Protein AF-A0A8C7AAB0-F1 (afdb_monomer_lite)

InterPro domains:
  IPR009053 Prefoldin [G3DSA:1.10.287.370] (28-102)
  IPR054148 ASNSD1 upstream open reading frame protein [PF21975] (7-99)

Radius of gyration: 21.96 Å; chains: 1; bounding box: 39×72×49 Å

Organism: Neovison vison (NCBI:txid452646)

Secondary structure (DSSP, 8-state):
--------------PPPTTS-HHHHHHHHHHHHHHHHHHHHHHHHHS-TTSPEEEEPTTS--EEEE-HHHHHHHHHHHHHHHHHHHHHHHHHHHHHHTTS--

Foldseek 3Di:
DDDDPDDDPDDPPPDPPPPDDPLNVVLVVLVVVLVVLVVQLVCLVPDDQPDWDWDADPPDRDTDTDHSVVSNVVSVVVNVVSVVVSVVSVVVVVVVVVVVPD

Structure (mmCIF, N/CA/C/O backbone):
data_AF-A0A8C7AAB0-F1
#
_entry.id   AF-A0A8C7AAB0-F1
#
loop_
_atom_site.group_PDB
_atom_site.id
_atom_site.type_symbol
_atom_site.label_atom_id
_atom_site.label_alt_id
_atom_site.label_comp_id
_atom_site.label_asym_id
_atom_site.label_entity_id
_atom_site.label_seq_id
_atom_site.pdbx_PDB_ins_code
_atom_site.Cartn_x
_atom_site.Cartn_y
_atom_site.Cartn_z
_atom_site.occupancy
_atom_site.B_iso_or_equiv
_atom_site.auth_seq_id
_atom_site.auth_comp_id
_atom_site.auth_asym_id
_atom_site.auth_atom_id
_atom_site.pdbx_PDB_model_num
ATOM 1 N N . ALA A 1 1 ? 17.395 62.003 6.714 1.00 40.22 1 ALA A N 1
ATOM 2 C CA . ALA A 1 1 ? 17.393 60.528 6.746 1.00 40.22 1 ALA A CA 1
ATOM 3 C C . ALA A 1 1 ? 16.143 60.071 7.489 1.00 40.22 1 ALA A C 1
ATOM 5 O O . ALA A 1 1 ? 16.081 60.241 8.697 1.00 40.22 1 ALA A O 1
ATOM 6 N N . ALA A 1 2 ? 15.119 59.603 6.774 1.00 39.78 2 ALA A N 1
ATOM 7 C CA . ALA A 1 2 ? 13.888 59.090 7.376 1.00 39.78 2 ALA A CA 1
ATOM 8 C C . ALA A 1 2 ? 13.824 57.584 7.107 1.00 39.78 2 ALA A C 1
ATOM 10 O O . ALA A 1 2 ? 13.908 57.153 5.958 1.00 39.78 2 ALA A O 1
ATOM 11 N N . ALA A 1 3 ? 13.785 56.799 8.182 1.00 44.09 3 ALA A N 1
ATOM 12 C CA . ALA A 1 3 ? 13.866 55.348 8.150 1.00 44.09 3 ALA A CA 1
ATOM 13 C C . ALA A 1 3 ? 12.636 54.739 7.460 1.00 44.09 3 ALA A C 1
ATOM 15 O O . ALA A 1 3 ? 11.495 54.989 7.841 1.00 44.09 3 ALA A O 1
ATOM 16 N N . HIS A 1 4 ? 12.891 53.915 6.447 1.00 46.94 4 HIS A N 1
ATOM 17 C CA . HIS A 1 4 ? 11.888 53.123 5.751 1.00 46.94 4 HIS A CA 1
ATOM 18 C C . HIS A 1 4 ? 11.566 51.888 6.608 1.00 46.94 4 HIS A C 1
ATOM 20 O O . HIS A 1 4 ? 12.309 50.908 6.613 1.00 46.94 4 HIS A O 1
ATOM 26 N N . THR A 1 5 ? 10.473 51.925 7.372 1.00 50.28 5 THR A N 1
ATOM 27 C CA . THR A 1 5 ? 9.984 50.748 8.105 1.00 50.28 5 THR A CA 1
ATOM 28 C C . THR A 1 5 ? 9.316 49.783 7.125 1.00 50.28 5 THR A C 1
ATOM 30 O O . THR A 1 5 ? 8.143 49.926 6.778 1.00 50.28 5 THR A O 1
ATOM 33 N N . LEU A 1 6 ? 10.070 48.786 6.661 1.00 43.75 6 LEU A N 1
ATOM 34 C CA . LEU A 1 6 ? 9.536 47.644 5.922 1.00 43.75 6 LEU A CA 1
ATOM 35 C C . LEU A 1 6 ? 8.698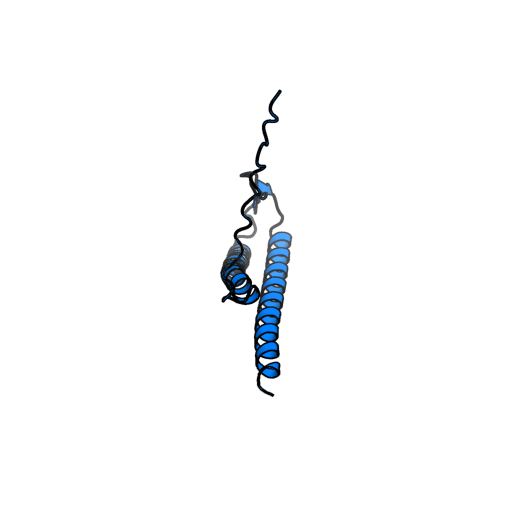 46.778 6.872 1.00 43.75 6 LEU A C 1
ATOM 37 O O . LEU A 1 6 ? 9.228 46.110 7.757 1.00 43.75 6 LEU A O 1
ATOM 41 N N . ARG A 1 7 ? 7.372 46.785 6.690 1.00 45.81 7 ARG A N 1
ATOM 42 C CA . ARG A 1 7 ? 6.479 45.816 7.334 1.00 45.81 7 ARG A CA 1
ATOM 43 C C . ARG A 1 7 ? 6.691 44.454 6.678 1.00 45.81 7 ARG A C 1
ATOM 45 O O . ARG A 1 7 ? 6.235 44.219 5.560 1.00 45.81 7 ARG A O 1
ATOM 52 N N . PHE A 1 8 ? 7.390 43.577 7.386 1.00 42.75 8 PHE A N 1
ATOM 53 C CA . PHE A 1 8 ? 7.491 42.158 7.075 1.00 42.75 8 PHE A CA 1
ATOM 54 C C . PHE A 1 8 ? 6.068 41.575 7.061 1.00 42.75 8 PHE A C 1
ATOM 56 O O . PHE A 1 8 ? 5.362 41.612 8.068 1.00 42.75 8 PHE A O 1
ATOM 63 N N . ARG A 1 9 ? 5.591 41.131 5.891 1.00 43.09 9 ARG A N 1
ATOM 64 C CA . ARG A 1 9 ? 4.309 40.427 5.777 1.00 43.09 9 ARG A CA 1
ATOM 65 C C . ARG A 1 9 ? 4.486 39.046 6.389 1.00 43.09 9 ARG A C 1
ATOM 67 O O . ARG A 1 9 ? 5.065 38.160 5.772 1.00 43.09 9 ARG A O 1
ATOM 74 N N . GLU A 1 10 ? 3.974 38.894 7.596 1.00 40.53 10 GLU A N 1
ATOM 75 C CA . GLU A 1 10 ? 3.873 37.614 8.272 1.00 40.53 10 GLU A CA 1
ATOM 76 C C . GLU A 1 10 ? 2.937 36.688 7.485 1.00 40.53 10 GLU A C 1
ATOM 78 O O . GLU A 1 10 ? 1.827 37.059 7.082 1.00 40.53 10 GLU A O 1
ATOM 83 N N . SER A 1 11 ? 3.446 35.497 7.191 1.00 43.81 11 SER A N 1
ATOM 84 C CA . SER A 1 11 ? 2.753 34.405 6.527 1.00 43.81 11 SER A CA 1
ATOM 85 C C . SER A 1 11 ? 1.420 34.161 7.228 1.00 43.81 11 SER A C 1
ATOM 87 O O . SER A 1 11 ? 1.394 33.786 8.398 1.00 43.81 11 SER A O 1
ATOM 89 N N . ARG A 1 12 ? 0.299 34.374 6.530 1.00 45.88 12 ARG A N 1
ATOM 90 C CA . ARG A 1 12 ? -1.027 34.008 7.039 1.00 45.88 12 ARG A CA 1
ATOM 91 C C . ARG A 1 12 ? -1.090 32.490 7.195 1.00 45.88 12 ARG A C 1
ATOM 93 O O . ARG A 1 12 ? -1.483 31.784 6.271 1.00 45.88 12 ARG A O 1
ATOM 100 N N . VAL A 1 13 ? -0.717 31.999 8.374 1.00 51.03 13 VAL A N 1
ATOM 101 C CA . VAL A 1 13 ? -1.212 30.727 8.890 1.00 51.03 13 VAL A CA 1
ATOM 102 C C . VAL A 1 13 ? -2.722 30.907 8.964 1.00 51.03 13 VAL A C 1
ATOM 104 O O . VAL A 1 13 ? -3.219 31.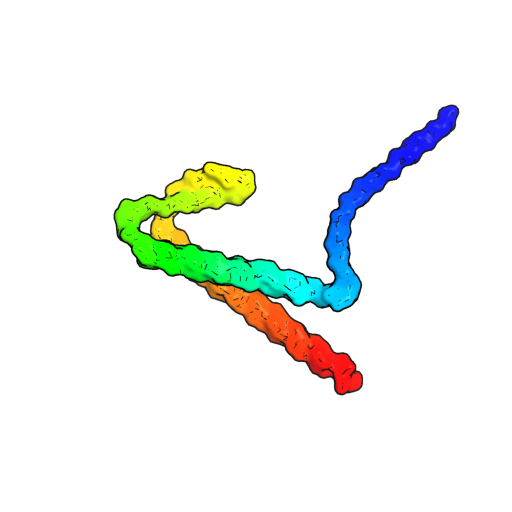761 9.698 1.00 51.03 13 VAL A O 1
ATOM 107 N N . PHE A 1 14 ? -3.450 30.196 8.108 1.00 49.56 14 PHE A N 1
ATOM 108 C CA . PHE A 1 14 ? -4.905 30.236 8.077 1.00 49.56 14 PHE A CA 1
ATOM 109 C C . PHE A 1 14 ? -5.410 29.595 9.374 1.00 49.56 14 PHE A C 1
ATOM 111 O O . PHE A 1 14 ? -5.572 28.379 9.458 1.00 49.56 14 PHE A O 1
ATOM 118 N N . ALA A 1 15 ? -5.556 30.404 10.425 1.00 51.16 15 ALA A N 1
ATOM 119 C CA . ALA A 1 15 ? -6.115 29.955 11.687 1.00 51.16 15 ALA A CA 1
ATOM 120 C C . ALA A 1 15 ? -7.570 29.519 11.437 1.00 51.16 15 ALA A C 1
ATOM 122 O O . ALA A 1 15 ? -8.340 30.295 10.859 1.00 51.16 15 ALA A O 1
ATOM 123 N N . PRO A 1 16 ? -7.959 28.286 11.808 1.00 51.50 16 PRO A N 1
ATOM 124 C CA . PRO A 1 16 ? -9.326 27.830 11.620 1.00 51.50 16 PRO A CA 1
ATOM 125 C C . PRO A 1 16 ? -10.299 28.685 12.452 1.00 51.50 16 PRO A C 1
ATOM 127 O O . PRO A 1 16 ? -9.920 29.202 13.507 1.00 51.50 16 PRO A O 1
ATOM 130 N N . PRO A 1 17 ? -11.556 28.846 11.997 1.00 53.47 17 PRO A N 1
ATOM 131 C CA . PRO A 1 17 ? -12.555 29.632 12.709 1.00 53.47 17 PRO A CA 1
ATOM 132 C C . PRO A 1 17 ? -12.754 29.083 14.128 1.00 53.47 17 PRO A C 1
ATOM 134 O O . PRO A 1 17 ? -12.907 27.871 14.313 1.00 53.47 17 PRO A O 1
ATOM 137 N N . ALA A 1 18 ? -12.788 29.998 15.105 1.00 56.19 18 ALA A N 1
ATOM 138 C CA . ALA A 1 18 ? -12.796 29.751 16.555 1.00 56.19 18 ALA A CA 1
ATOM 139 C C . ALA A 1 18 ? -13.914 28.817 17.064 1.00 56.19 18 ALA A C 1
ATOM 141 O O . ALA A 1 18 ? -13.867 28.355 18.199 1.00 56.19 18 ALA A O 1
ATOM 142 N N . ASN A 1 19 ? -14.890 28.494 16.214 1.00 57.66 19 ASN A N 1
ATOM 143 C CA . ASN A 1 19 ? -16.076 27.715 16.564 1.00 57.66 19 ASN A CA 1
ATOM 144 C C . ASN A 1 19 ? -15.990 26.251 16.101 1.00 57.66 19 ASN A C 1
ATOM 146 O O . ASN A 1 19 ? -16.956 25.504 16.228 1.00 57.66 19 ASN A O 1
ATOM 150 N N . SER A 1 20 ? -14.863 25.828 15.523 1.00 53.69 20 SER A N 1
ATOM 151 C CA . SER A 1 20 ? -14.663 24.445 15.092 1.00 53.69 20 SER A CA 1
ATOM 152 C C . SER A 1 20 ? -13.498 23.817 15.842 1.00 53.69 20 SER A C 1
ATOM 154 O O . SER A 1 20 ? -12.372 24.305 15.772 1.00 53.69 20 SER A O 1
ATOM 156 N N . SER A 1 21 ? -13.765 22.722 16.561 1.00 60.53 21 SER A N 1
ATOM 157 C CA . SER A 1 21 ? -12.717 21.944 17.224 1.00 60.53 21 SER A CA 1
ATOM 158 C C . SER A 1 21 ? -11.634 21.581 16.193 1.00 60.53 21 SER A C 1
ATOM 160 O O . SER A 1 21 ? -11.985 21.016 15.147 1.00 60.53 21 SER A O 1
ATOM 162 N N . PRO A 1 22 ? -10.340 21.860 16.449 1.00 60.53 22 PRO A N 1
ATOM 163 C CA . PRO A 1 22 ? -9.238 21.486 15.554 1.00 60.53 22 PRO A CA 1
ATOM 164 C C . PRO A 1 22 ? -9.251 19.992 15.190 1.00 60.53 22 PRO A C 1
ATOM 166 O O . PRO A 1 22 ? -8.894 19.608 14.077 1.00 60.53 22 PRO A O 1
ATOM 169 N N . LEU A 1 23 ? -9.757 19.158 16.105 1.00 57.09 23 LEU A N 1
ATOM 170 C CA . LEU A 1 23 ? -9.898 17.709 15.946 1.00 57.09 23 LEU A CA 1
ATOM 171 C C . LEU A 1 23 ? -10.962 17.335 14.901 1.00 57.09 23 LEU A C 1
ATOM 173 O O . LEU A 1 23 ? -10.739 16.435 14.093 1.00 57.09 23 LEU A O 1
ATOM 177 N N . SER A 1 24 ? -12.061 18.092 14.831 1.00 61.47 24 SER A N 1
ATOM 178 C CA . SER A 1 24 ? -13.130 17.883 13.845 1.00 61.47 24 SER A CA 1
ATOM 179 C C . SER A 1 24 ? -12.692 18.223 12.418 1.00 61.47 24 SER A C 1
ATOM 181 O O . SER A 1 24 ? -13.196 17.655 11.452 1.00 61.47 24 SER A O 1
ATOM 183 N N . HIS A 1 25 ? -11.754 19.162 12.262 1.00 63.00 25 HIS A N 1
ATOM 184 C CA . HIS A 1 25 ? -11.153 19.460 10.965 1.00 63.00 25 HIS A CA 1
ATOM 185 C C . HIS A 1 25 ? -10.162 18.369 10.565 1.00 63.00 25 HIS A C 1
ATOM 187 O O . HIS A 1 25 ? -10.213 17.902 9.431 1.00 63.00 25 HIS A O 1
ATOM 193 N N . LEU A 1 26 ? -9.333 17.893 11.495 1.00 67.50 26 LEU A N 1
ATOM 194 C CA . LEU A 1 26 ? -8.373 16.822 11.231 1.00 67.50 26 LEU A CA 1
ATOM 195 C C . LEU A 1 26 ? -9.061 15.492 10.869 1.00 67.50 26 LEU A C 1
ATOM 197 O O . LEU A 1 26 ? -8.668 14.833 9.905 1.00 67.50 26 LEU A O 1
ATOM 201 N N . SER A 1 27 ? -10.149 15.134 11.559 1.00 65.88 27 SER A N 1
ATOM 202 C CA . SER A 1 27 ? -10.925 13.918 11.273 1.00 65.88 27 SER A CA 1
ATOM 203 C C . SER A 1 27 ? -11.586 13.937 9.886 1.00 65.88 27 SER A C 1
ATOM 205 O O . SER A 1 27 ? -11.708 12.892 9.240 1.00 65.88 27 SER A O 1
ATOM 207 N N . LYS A 1 28 ? -11.952 15.121 9.367 1.00 72.25 28 LYS A N 1
ATOM 208 C CA . LYS A 1 28 ? -12.453 15.278 7.989 1.00 72.25 28 LYS A CA 1
ATOM 209 C C . LYS A 1 28 ? -11.399 14.910 6.945 1.00 72.25 28 LYS A C 1
ATOM 211 O O . LYS A 1 28 ? -11.771 14.305 5.944 1.00 72.25 28 LYS A O 1
ATOM 216 N N . PHE A 1 29 ? -10.122 15.216 7.181 1.00 73.62 29 PHE A N 1
ATOM 217 C CA . PHE A 1 29 ? -9.029 14.889 6.255 1.00 73.62 29 PHE A CA 1
ATOM 218 C C . PHE A 1 29 ? -8.574 13.425 6.338 1.00 73.62 29 PHE A C 1
ATOM 220 O O . PHE A 1 29 ? -8.113 12.875 5.343 1.00 73.62 29 PHE A O 1
ATOM 227 N N . LYS A 1 30 ? -8.752 12.764 7.489 1.00 77.25 30 LYS A N 1
ATOM 228 C CA . LYS A 1 30 ? -8.365 11.352 7.686 1.00 77.25 30 LYS A CA 1
ATOM 229 C C . LYS A 1 30 ? -9.333 10.348 7.042 1.00 77.25 30 LYS A C 1
ATOM 231 O O . LYS A 1 30 ? -8.942 9.243 6.683 1.00 77.25 30 LYS A O 1
ATOM 236 N N . ARG A 1 31 ? -10.612 10.698 6.862 1.00 81.12 31 ARG A N 1
ATOM 237 C CA . ARG A 1 31 ? -11.591 9.789 6.226 1.00 81.12 31 ARG A CA 1
ATOM 238 C C . ARG A 1 31 ? -11.293 9.492 4.747 1.00 81.12 31 ARG A C 1
ATOM 240 O O . ARG A 1 31 ? -11.377 8.321 4.374 1.00 81.12 31 ARG A O 1
ATOM 247 N N . PRO A 1 32 ? -10.980 10.489 3.898 1.00 87.81 32 PRO A N 1
ATOM 248 C CA . PRO A 1 32 ? -10.553 10.244 2.523 1.00 87.81 32 PRO A CA 1
ATOM 249 C C . PRO A 1 32 ? -9.308 9.361 2.444 1.00 87.81 32 PRO A C 1
ATOM 251 O O . PRO A 1 32 ? -9.339 8.367 1.725 1.00 87.81 32 PRO A O 1
ATOM 254 N N . SER A 1 33 ? -8.282 9.631 3.262 1.00 89.31 33 SER A N 1
ATOM 255 C CA . SER A 1 33 ? -7.037 8.855 3.227 1.00 89.31 33 SER A CA 1
ATOM 256 C C . SER A 1 33 ? -7.247 7.380 3.585 1.00 89.31 33 SER A C 1
ATOM 258 O O . SER A 1 33 ? -6.674 6.510 2.940 1.00 89.31 33 SER A O 1
ATOM 260 N N . ILE A 1 34 ? -8.132 7.061 4.539 1.00 91.44 34 ILE A N 1
ATOM 261 C CA . ILE A 1 34 ? -8.499 5.665 4.854 1.00 91.44 34 ILE A CA 1
ATOM 262 C C . ILE A 1 34 ? -9.163 4.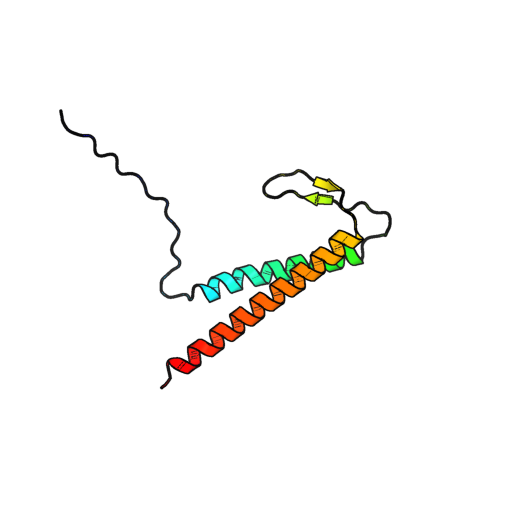973 3.653 1.00 91.44 34 ILE A C 1
ATOM 264 O O . ILE A 1 34 ? -8.901 3.797 3.390 1.00 91.44 34 ILE A O 1
ATOM 268 N N . LYS A 1 35 ? -10.041 5.676 2.925 1.00 93.25 35 LYS A N 1
ATOM 269 C CA . LYS A 1 35 ? -10.722 5.116 1.746 1.00 93.25 35 LYS A CA 1
ATOM 270 C C . LYS A 1 35 ? -9.747 4.889 0.596 1.00 93.25 35 LYS A C 1
ATOM 272 O O . LYS A 1 35 ? -9.760 3.810 0.013 1.00 93.25 35 LYS A O 1
ATOM 277 N N . GLU A 1 36 ? -8.900 5.870 0.310 1.00 93.81 36 GLU A N 1
ATOM 278 C CA . GLU A 1 36 ? -7.850 5.775 -0.708 1.00 93.81 36 GLU A CA 1
ATOM 279 C C . GLU A 1 36 ? -6.900 4.618 -0.398 1.00 93.81 36 GLU A C 1
ATOM 281 O O . GLU A 1 36 ? -6.671 3.757 -1.244 1.00 93.81 36 GLU A O 1
ATOM 286 N N . GLN A 1 37 ? -6.443 4.515 0.851 1.00 94.69 37 GLN A N 1
ATOM 287 C CA . GLN A 1 37 ? -5.554 3.439 1.270 1.00 94.69 37 GLN A CA 1
ATOM 288 C C . GLN A 1 37 ? -6.215 2.057 1.155 1.00 94.69 37 GLN A C 1
ATOM 290 O O . GLN A 1 37 ? -5.567 1.081 0.776 1.00 94.69 37 GLN A O 1
ATOM 295 N N . LYS A 1 38 ? -7.523 1.958 1.427 1.00 95.00 38 LYS A N 1
ATOM 296 C CA . LYS A 1 38 ? -8.283 0.718 1.218 1.00 95.00 38 LYS A CA 1
ATOM 297 C C . LYS A 1 38 ? -8.321 0.315 -0.258 1.00 95.00 38 LYS A C 1
ATOM 299 O O . LYS A 1 38 ? -8.168 -0.869 -0.547 1.00 95.00 38 LYS A O 1
ATOM 304 N N . ILE A 1 39 ? -8.501 1.277 -1.164 1.00 95.69 39 ILE A N 1
ATOM 305 C CA . ILE A 1 39 ? -8.457 1.031 -2.612 1.00 95.69 39 ILE A CA 1
ATOM 306 C C . ILE A 1 39 ? -7.067 0.526 -3.004 1.00 95.69 39 ILE A C 1
ATOM 308 O O . ILE A 1 39 ? -6.969 -0.500 -3.659 1.00 95.69 39 ILE A O 1
ATOM 312 N N . VAL A 1 40 ? -5.991 1.160 -2.527 1.00 94.75 40 VAL A N 1
ATOM 313 C CA . VAL A 1 40 ? -4.615 0.709 -2.809 1.00 94.75 40 VAL A CA 1
ATOM 314 C C . VAL A 1 40 ? -4.395 -0.748 -2.387 1.00 94.75 40 VAL A C 1
ATOM 316 O O . VAL A 1 40 ? -3.832 -1.529 -3.153 1.00 94.75 40 VAL A O 1
ATOM 319 N N . VAL A 1 41 ? -4.863 -1.144 -1.197 1.00 95.88 41 VAL A N 1
ATOM 320 C CA . VAL A 1 41 ? -4.768 -2.540 -0.733 1.00 95.88 41 VAL A CA 1
ATOM 321 C C . VAL A 1 41 ? -5.537 -3.491 -1.653 1.00 95.88 41 VAL A C 1
ATOM 323 O O . VAL A 1 41 ? -5.007 -4.547 -2.003 1.00 95.88 41 VAL A O 1
ATOM 326 N N . ASP A 1 42 ? -6.762 -3.131 -2.041 1.00 96.56 42 ASP A N 1
ATOM 327 C CA . ASP A 1 42 ? -7.601 -3.952 -2.919 1.00 96.56 42 ASP A CA 1
ATOM 328 C C . ASP A 1 42 ? -6.961 -4.118 -4.306 1.00 96.56 42 ASP A C 1
ATOM 330 O O . ASP A 1 42 ? -6.729 -5.242 -4.754 1.00 96.56 42 ASP A O 1
ATOM 334 N N . GLU A 1 43 ? -6.530 -3.017 -4.921 1.00 95.62 43 GLU A N 1
ATOM 335 C CA . GLU A 1 43 ? -5.837 -3.006 -6.212 1.00 95.62 43 GLU A CA 1
ATOM 336 C C . GLU A 1 43 ? -4.549 -3.843 -6.180 1.00 95.62 43 GLU A C 1
ATOM 338 O O . GLU A 1 43 ? -4.339 -4.704 -7.037 1.00 95.62 43 GLU A O 1
ATOM 343 N N . LEU A 1 44 ? -3.697 -3.680 -5.157 1.00 94.81 44 LEU A N 1
ATOM 344 C CA . LEU A 1 44 ? -2.473 -4.479 -5.010 1.00 94.81 44 LEU A CA 1
ATOM 345 C C . LEU A 1 44 ? -2.767 -5.968 -4.785 1.00 94.81 44 LEU A C 1
ATOM 347 O O . LEU A 1 44 ? -1.986 -6.824 -5.221 1.00 94.81 44 LEU A O 1
ATOM 351 N N . SER A 1 45 ? -3.873 -6.299 -4.115 1.00 93.75 45 SER A N 1
ATOM 352 C CA . SER A 1 45 ? -4.290 -7.684 -3.878 1.00 93.75 45 SER A CA 1
ATOM 353 C C . SER A 1 45 ? -4.823 -8.354 -5.150 1.00 93.75 45 SER A C 1
ATOM 355 O O . SER A 1 45 ? -4.436 -9.487 -5.451 1.00 93.75 45 SER A O 1
ATOM 357 N N . ASN A 1 46 ? -5.582 -7.611 -5.959 1.00 95.12 46 ASN A N 1
ATOM 358 C CA . ASN A 1 46 ? -6.148 -8.063 -7.231 1.00 95.12 46 ASN A CA 1
ATOM 359 C C . ASN A 1 46 ? -5.137 -8.004 -8.390 1.00 95.12 46 ASN A C 1
ATOM 361 O O . ASN A 1 46 ? -5.353 -8.593 -9.454 1.00 95.12 46 ASN A O 1
ATOM 365 N N . LEU A 1 47 ? -3.992 -7.345 -8.191 1.00 94.06 47 LEU A N 1
ATOM 366 C CA . LEU A 1 47 ? -2.936 -7.246 -9.191 1.00 94.06 47 LEU A CA 1
ATOM 367 C C . LEU A 1 47 ? -2.364 -8.626 -9.569 1.00 94.06 47 LEU A C 1
ATOM 369 O O . LEU A 1 47 ? -2.028 -9.461 -8.727 1.00 94.06 47 LEU A O 1
ATOM 373 N N . LYS A 1 48 ? -2.182 -8.878 -10.870 1.00 93.31 48 LYS A N 1
ATOM 374 C CA . LYS A 1 48 ? -1.542 -10.115 -11.358 1.00 93.31 48 LYS A CA 1
ATOM 375 C C . LYS A 1 48 ? -0.083 -10.197 -10.885 1.00 93.31 48 LYS A C 1
ATOM 377 O O . LYS A 1 48 ? 0.643 -9.210 -10.942 1.00 93.31 48 LYS A O 1
ATOM 382 N N . LYS A 1 49 ? 0.376 -11.401 -10.514 1.00 88.69 49 LYS A N 1
ATOM 383 C CA . LYS A 1 49 ? 1.696 -11.650 -9.888 1.00 88.69 49 LYS A CA 1
ATOM 384 C C . LYS A 1 49 ? 2.910 -11.117 -10.669 1.00 88.69 49 LYS A C 1
ATOM 386 O O . LYS A 1 49 ? 3.884 -10.732 -10.045 1.00 88.69 49 LYS A O 1
ATOM 391 N N . ASN A 1 50 ? 2.836 -11.045 -11.998 1.00 91.12 50 ASN A N 1
ATOM 392 C CA . ASN A 1 50 ? 3.970 -10.658 -12.853 1.00 91.12 50 ASN A CA 1
ATOM 393 C C . ASN A 1 50 ? 3.962 -9.170 -13.250 1.00 91.12 50 ASN A C 1
ATOM 395 O O . ASN A 1 50 ? 4.722 -8.755 -14.124 1.00 91.12 50 ASN A O 1
ATOM 399 N N . ARG A 1 51 ? 3.050 -8.366 -12.693 1.00 95.62 51 ARG A N 1
ATOM 400 C CA . ARG A 1 51 ? 2.985 -6.929 -12.977 1.00 95.62 51 ARG A CA 1
ATOM 401 C C . ARG A 1 51 ? 3.942 -6.178 -12.059 1.00 95.62 51 ARG A C 1
ATOM 403 O O . ARG A 1 51 ? 4.022 -6.467 -10.871 1.00 95.62 51 ARG A O 1
ATOM 410 N N . LYS A 1 52 ? 4.652 -5.206 -12.633 1.00 95.75 52 LYS A N 1
ATOM 411 C CA . LYS A 1 52 ? 5.549 -4.318 -11.893 1.00 95.75 52 LYS A CA 1
ATOM 412 C C . LYS A 1 52 ? 4.726 -3.303 -11.110 1.00 95.75 52 LYS A C 1
ATOM 414 O O . LYS A 1 52 ? 3.784 -2.729 -11.655 1.00 95.75 52 LYS A O 1
ATOM 419 N N . VAL A 1 53 ? 5.103 -3.093 -9.857 1.00 96.38 53 VAL A N 1
ATOM 420 C CA . VAL A 1 53 ? 4.542 -2.055 -8.994 1.00 96.38 53 VAL A CA 1
ATOM 421 C C . VAL A 1 53 ? 5.543 -0.914 -8.931 1.00 96.38 53 VAL A C 1
ATOM 423 O O . VAL A 1 53 ? 6.746 -1.140 -8.811 1.00 96.38 53 VAL A O 1
ATOM 426 N N . TYR A 1 54 ? 5.037 0.309 -9.037 1.00 96.44 54 TYR A N 1
ATOM 427 C CA . TYR A 1 54 ? 5.848 1.509 -8.964 1.00 96.44 54 TYR A CA 1
ATOM 428 C C . TYR A 1 54 ? 5.324 2.420 -7.861 1.00 96.44 54 TYR A C 1
ATOM 430 O O . TYR A 1 54 ? 4.125 2.688 -7.798 1.00 96.44 54 TYR A O 1
ATOM 438 N N . ARG A 1 55 ? 6.224 2.916 -7.014 1.00 94.69 55 ARG A N 1
ATOM 439 C CA . ARG A 1 55 ? 5.924 3.899 -5.973 1.00 94.69 55 ARG A CA 1
ATOM 440 C C . ARG A 1 55 ? 6.338 5.283 -6.445 1.00 94.69 55 ARG A C 1
ATOM 442 O O . ARG A 1 55 ? 7.485 5.486 -6.837 1.00 94.69 55 ARG A O 1
ATOM 449 N N . GLN A 1 56 ? 5.414 6.234 -6.382 1.00 95.31 56 GLN A N 1
ATOM 450 C CA . GLN A 1 56 ? 5.692 7.626 -6.712 1.00 95.31 56 GLN A CA 1
ATOM 451 C C . GLN A 1 56 ? 6.392 8.336 -5.546 1.00 95.31 56 GLN A C 1
ATOM 453 O O . GLN A 1 56 ? 6.004 8.184 -4.385 1.00 95.31 56 GLN A O 1
ATOM 458 N N . GLN A 1 57 ? 7.413 9.132 -5.854 1.00 94.88 57 GLN A N 1
ATOM 459 C CA . GLN A 1 57 ? 8.040 10.035 -4.896 1.00 94.88 57 GLN A CA 1
ATOM 460 C C . GLN A 1 57 ? 7.126 11.235 -4.609 1.00 94.88 57 GLN A C 1
ATOM 462 O O . GLN A 1 57 ? 6.496 11.783 -5.510 1.00 94.88 57 GLN A O 1
ATOM 467 N N . GLN A 1 58 ? 7.079 11.686 -3.355 1.00 94.38 58 GLN A N 1
ATOM 468 C CA . GLN A 1 58 ? 6.284 12.857 -2.979 1.00 94.38 58 GLN A CA 1
ATOM 469 C C . GLN A 1 58 ? 6.765 14.125 -3.695 1.00 94.38 58 GLN A C 1
ATOM 471 O O . GLN A 1 58 ? 7.967 14.342 -3.853 1.00 94.38 58 GLN A O 1
ATOM 476 N N . ASN A 1 59 ? 5.810 14.978 -4.080 1.00 93.81 59 ASN A N 1
ATOM 477 C CA . ASN A 1 59 ? 6.046 16.269 -4.739 1.00 93.81 59 ASN A CA 1
ATOM 478 C C . ASN A 1 59 ? 6.841 16.170 -6.054 1.00 93.81 59 ASN A C 1
ATOM 480 O O . ASN A 1 59 ? 7.480 17.132 -6.476 1.00 93.81 59 ASN A O 1
ATOM 484 N N . SER A 1 60 ? 6.819 15.003 -6.698 1.00 96.25 60 SER A N 1
ATOM 485 C CA . SER A 1 60 ? 7.511 14.742 -7.954 1.00 96.25 60 SER A CA 1
ATOM 486 C C . SER A 1 60 ? 6.752 13.701 -8.776 1.00 96.25 60 SER A C 1
ATOM 488 O O . SER A 1 60 ? 5.900 12.980 -8.264 1.00 96.25 60 SER A O 1
ATOM 490 N N . ASN A 1 61 ? 7.089 13.597 -10.058 1.00 95.25 61 ASN A N 1
ATOM 491 C CA . ASN A 1 61 ? 6.554 12.583 -10.971 1.00 95.25 61 ASN A CA 1
ATOM 492 C C . ASN A 1 61 ? 7.560 11.443 -11.208 1.00 95.25 61 ASN A C 1
ATOM 494 O O . ASN A 1 61 ? 7.556 10.810 -12.261 1.00 95.25 61 ASN A O 1
ATOM 498 N N . ILE A 1 62 ? 8.455 11.208 -10.243 1.00 96.81 62 ILE A N 1
ATOM 499 C CA . ILE A 1 62 ? 9.433 10.115 -10.275 1.00 96.81 62 ILE A CA 1
ATOM 500 C C . ILE A 1 62 ? 8.817 8.864 -9.651 1.00 96.81 62 ILE A C 1
ATOM 502 O O . ILE A 1 62 ? 8.192 8.933 -8.592 1.00 96.81 62 ILE A O 1
ATOM 506 N N . PHE A 1 63 ? 9.032 7.721 -10.301 1.00 96.88 63 PHE A N 1
ATOM 507 C CA . PHE A 1 63 ? 8.505 6.419 -9.910 1.00 96.88 63 PHE A CA 1
ATOM 508 C C . PHE A 1 63 ? 9.643 5.421 -9.690 1.00 96.88 63 PHE A C 1
ATOM 510 O O . PHE A 1 63 ? 10.474 5.219 -10.575 1.00 96.88 63 PHE A O 1
ATOM 517 N N . PHE A 1 64 ? 9.649 4.757 -8.536 1.00 96.56 64 PHE A N 1
ATOM 518 C CA . PHE A 1 64 ? 10.607 3.706 -8.202 1.00 96.56 64 PHE A CA 1
ATOM 519 C C . PHE A 1 64 ? 9.948 2.339 -8.290 1.00 96.56 64 PHE A C 1
ATOM 521 O O . PHE A 1 64 ? 8.813 2.167 -7.849 1.00 96.56 64 PHE A O 1
ATOM 528 N N . LEU A 1 65 ? 10.659 1.366 -8.860 1.00 97.06 65 LEU A N 1
ATOM 529 C CA . LEU A 1 65 ? 10.214 -0.022 -8.832 1.00 97.06 65 LEU A CA 1
ATOM 530 C C . LEU A 1 65 ? 10.1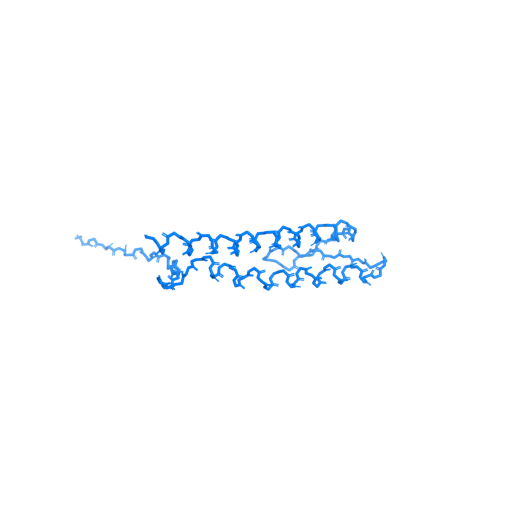86 -0.495 -7.375 1.00 97.06 65 LEU A C 1
ATOM 532 O O . LEU A 1 65 ? 11.178 -0.341 -6.668 1.00 97.06 65 LEU A O 1
ATOM 536 N N . ALA A 1 66 ? 9.066 -1.064 -6.951 1.00 95.44 66 ALA A N 1
ATOM 537 C CA . ALA A 1 66 ? 8.887 -1.589 -5.606 1.00 95.44 66 ALA A CA 1
ATOM 538 C C . ALA A 1 66 ? 8.416 -3.041 -5.671 1.00 95.44 66 ALA A C 1
ATOM 540 O O . ALA A 1 66 ? 7.763 -3.450 -6.642 1.00 95.44 66 ALA A O 1
ATOM 541 N N . ASP A 1 67 ? 8.737 -3.820 -4.638 1.00 95.25 67 ASP A N 1
ATOM 542 C CA . ASP A 1 67 ? 8.205 -5.169 -4.539 1.00 95.25 67 ASP A CA 1
ATOM 543 C C . ASP A 1 67 ? 6.708 -5.136 -4.208 1.00 95.25 67 ASP A C 1
ATOM 545 O O . ASP A 1 67 ? 6.222 -4.342 -3.398 1.00 95.25 67 ASP A O 1
ATOM 549 N N . ARG A 1 68 ? 5.946 -6.023 -4.851 1.00 93.88 68 ARG A N 1
ATOM 550 C CA . ARG A 1 68 ? 4.495 -6.079 -4.663 1.00 93.88 68 ARG A CA 1
ATOM 551 C C . ARG A 1 68 ? 4.138 -6.510 -3.242 1.00 93.88 68 ARG A C 1
ATOM 553 O O . ARG A 1 68 ? 3.155 -6.011 -2.695 1.00 93.88 68 ARG A O 1
ATOM 560 N N . THR A 1 69 ? 4.861 -7.479 -2.680 1.00 93.31 69 THR A N 1
ATOM 561 C CA . THR A 1 69 ? 4.524 -8.035 -1.364 1.00 93.31 69 THR A CA 1
ATOM 562 C C . THR A 1 69 ? 4.856 -7.047 -0.256 1.00 93.31 69 THR A C 1
ATOM 564 O O . THR A 1 69 ? 4.016 -6.820 0.616 1.00 93.31 69 THR A O 1
ATOM 567 N N . GLU A 1 70 ? 6.001 -6.375 -0.375 1.00 94.12 70 GLU A N 1
ATOM 568 C CA . GLU A 1 70 ? 6.392 -5.245 0.467 1.00 94.12 70 GLU A CA 1
ATOM 569 C C . GLU A 1 70 ? 5.328 -4.140 0.419 1.00 94.12 70 GLU A C 1
ATOM 571 O O . GLU A 1 70 ? 4.732 -3.820 1.449 1.00 94.12 70 GLU A O 1
ATOM 576 N N . MET A 1 71 ? 4.960 -3.665 -0.779 1.00 95.06 71 MET A N 1
ATOM 577 C CA . MET A 1 71 ? 3.951 -2.609 -0.940 1.00 95.06 71 MET A CA 1
ATOM 578 C C . MET A 1 71 ? 2.578 -2.981 -0.391 1.00 95.06 71 MET A C 1
ATOM 580 O O . MET A 1 71 ? 1.890 -2.134 0.183 1.00 95.06 71 MET A O 1
ATOM 584 N N . LEU A 1 72 ? 2.165 -4.241 -0.535 1.00 95.00 72 LEU A N 1
ATOM 585 C CA . LEU A 1 72 ? 0.911 -4.721 0.037 1.00 95.00 72 LEU A CA 1
ATOM 586 C C . LEU A 1 72 ? 0.966 -4.718 1.571 1.00 95.00 72 LEU A C 1
ATOM 588 O O . LEU A 1 72 ? -0.022 -4.359 2.213 1.00 95.00 72 LEU A O 1
ATOM 592 N N . SER A 1 73 ? 2.094 -5.126 2.157 1.00 95.50 73 SER A N 1
ATOM 593 C CA . SER A 1 73 ? 2.279 -5.153 3.611 1.00 95.50 73 SER A CA 1
ATOM 594 C C . SER A 1 73 ? 2.329 -3.746 4.212 1.00 95.50 73 SER A C 1
ATOM 596 O O . SER A 1 73 ? 1.573 -3.467 5.144 1.00 95.50 73 SER A O 1
ATOM 598 N N . GLU A 1 74 ? 3.097 -2.831 3.610 1.00 95.06 74 GLU A N 1
ATOM 599 C CA . GLU A 1 74 ? 3.131 -1.414 3.982 1.00 95.06 74 GLU A CA 1
ATOM 600 C C . GLU A 1 74 ? 1.733 -0.803 3.902 1.00 95.06 74 GLU A C 1
ATOM 602 O O . GLU A 1 74 ? 1.272 -0.148 4.836 1.00 95.06 74 GLU A O 1
ATOM 607 N N . SER A 1 75 ? 1.014 -1.077 2.809 1.00 94.94 75 SER A N 1
ATOM 608 C CA . SER A 1 75 ? -0.307 -0.500 2.587 1.00 94.94 75 SER A CA 1
ATOM 609 C C . SER A 1 75 ? -1.342 -0.953 3.615 1.00 94.94 75 SER A C 1
ATOM 611 O O . SER A 1 75 ? -2.230 -0.172 3.962 1.00 94.94 75 SER A O 1
ATOM 613 N N . LYS A 1 76 ? -1.236 -2.194 4.105 1.00 95.75 76 LYS A N 1
ATOM 614 C CA . LYS A 1 76 ? -2.073 -2.712 5.195 1.00 95.75 76 LYS A CA 1
ATOM 615 C C . LYS A 1 76 ? -1.715 -2.064 6.528 1.00 95.75 76 LYS A C 1
ATOM 617 O O . LYS A 1 76 ? -2.621 -1.628 7.228 1.00 95.75 76 LYS A O 1
ATOM 622 N N . ASN A 1 77 ? -0.422 -1.937 6.832 1.00 95.44 77 ASN A N 1
ATOM 623 C CA . ASN A 1 77 ? 0.018 -1.308 8.075 1.00 95.44 77 ASN A CA 1
ATOM 624 C C . ASN A 1 77 ? -0.444 0.157 8.162 1.00 95.44 77 ASN A C 1
ATOM 626 O O . ASN A 1 77 ? -1.062 0.553 9.145 1.00 95.44 77 ASN A O 1
ATOM 630 N N . ILE A 1 78 ? -0.265 0.931 7.085 1.00 93.50 78 ILE A N 1
ATOM 631 C CA . ILE A 1 78 ? -0.737 2.325 7.007 1.00 93.50 78 ILE A CA 1
ATOM 632 C C . ILE A 1 78 ? -2.257 2.401 7.205 1.00 93.50 78 ILE A C 1
ATOM 634 O O . ILE A 1 78 ? -2.756 3.288 7.897 1.00 93.50 78 ILE A O 1
ATOM 638 N N . LEU A 1 79 ? -3.016 1.475 6.609 1.00 93.50 79 LEU A N 1
ATOM 639 C CA . LEU A 1 79 ? -4.469 1.440 6.767 1.00 93.50 79 LEU A CA 1
ATOM 640 C C . LEU A 1 79 ? -4.881 1.200 8.227 1.00 93.50 79 LEU A C 1
ATOM 642 O O . LEU A 1 79 ? -5.839 1.818 8.697 1.00 93.50 79 LEU A O 1
ATOM 646 N N . ASP A 1 80 ? -4.186 0.309 8.928 1.00 93.00 80 ASP A N 1
ATOM 647 C CA . ASP A 1 80 ? -4.483 -0.023 10.321 1.00 93.00 80 ASP A CA 1
ATOM 648 C C . ASP A 1 80 ? -4.087 1.116 11.273 1.00 93.00 80 ASP A C 1
ATOM 650 O O . ASP A 1 80 ? -4.876 1.480 12.148 1.00 93.00 80 ASP A O 1
ATOM 654 N N . GLU A 1 81 ? -2.943 1.763 11.040 1.00 92.69 81 GLU A N 1
ATOM 655 C CA . GLU A 1 81 ? -2.524 2.969 11.764 1.00 92.69 81 GLU A CA 1
ATOM 656 C C . GLU A 1 81 ? -3.526 4.121 11.586 1.00 92.69 81 GLU A C 1
ATOM 658 O O . GLU A 1 81 ? -3.978 4.709 12.571 1.00 92.69 81 GLU A O 1
ATOM 663 N N . LEU A 1 82 ? -3.955 4.401 10.348 1.00 90.19 82 LEU A N 1
ATOM 664 C CA . LEU A 1 82 ? -4.928 5.462 10.062 1.00 90.19 82 LEU A CA 1
ATOM 665 C C . LEU A 1 82 ? -6.289 5.200 10.718 1.00 90.19 82 LEU A C 1
ATOM 667 O O . LEU A 1 82 ? -6.928 6.130 11.216 1.00 90.19 82 LEU A O 1
ATOM 671 N N . LYS A 1 83 ? -6.751 3.943 10.727 1.00 89.69 83 LYS A N 1
ATOM 672 C CA . LYS A 1 83 ? -7.994 3.564 11.416 1.00 89.69 83 LYS A CA 1
ATOM 673 C C . LYS A 1 83 ? -7.877 3.752 12.923 1.00 89.69 83 LYS A C 1
ATOM 675 O O . LYS A 1 83 ? -8.816 4.261 13.532 1.00 89.69 83 LYS A O 1
ATOM 680 N N . LYS A 1 84 ? -6.743 3.355 13.509 1.00 90.31 84 LYS A N 1
ATOM 681 C CA .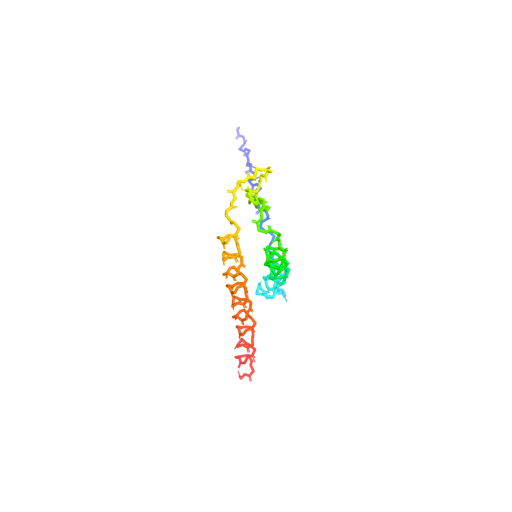 LYS A 1 84 ? -6.481 3.504 14.941 1.00 90.31 84 LYS A CA 1
ATOM 682 C C . LYS A 1 84 ? -6.482 4.977 15.346 1.00 90.31 84 LYS A C 1
ATOM 684 O O . LYS A 1 84 ? -7.224 5.350 16.249 1.00 90.31 84 LYS A O 1
ATOM 689 N N . GLU A 1 85 ? -5.742 5.819 14.629 1.00 86.94 85 GLU A N 1
ATOM 690 C CA . GLU A 1 85 ? -5.690 7.263 14.887 1.00 86.94 85 GLU A CA 1
ATOM 691 C C . GLU A 1 85 ? -7.081 7.904 14.750 1.00 86.94 85 GLU A C 1
ATOM 693 O O . GLU A 1 85 ? -7.493 8.704 15.588 1.00 86.94 85 GLU A O 1
ATOM 698 N N . TYR A 1 86 ? -7.856 7.512 13.732 1.00 86.12 86 TYR A N 1
ATOM 699 C CA . TYR A 1 86 ? -9.224 8.003 13.559 1.00 86.12 86 TYR A CA 1
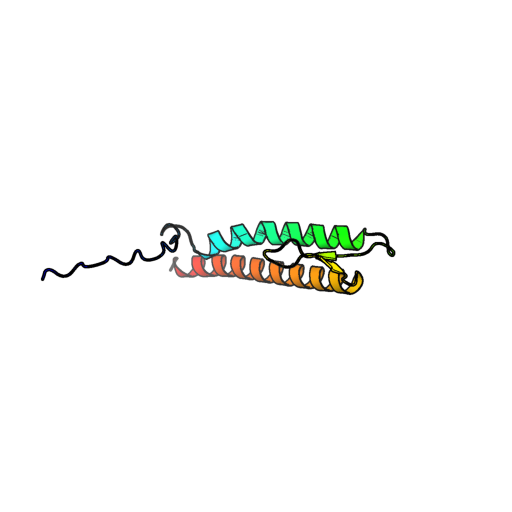ATOM 700 C C . TYR A 1 86 ? -10.148 7.591 14.718 1.00 86.12 86 TYR A C 1
ATOM 702 O O . TYR A 1 86 ? -10.929 8.410 15.203 1.00 86.12 86 TYR A O 1
ATOM 710 N N . GLN A 1 87 ? -10.045 6.348 15.196 1.00 85.06 87 GLN A N 1
ATOM 711 C CA . GLN A 1 87 ? -10.830 5.859 16.331 1.00 85.06 87 GLN A CA 1
ATOM 712 C C . GLN A 1 87 ? -10.442 6.556 17.644 1.00 85.06 87 GLN A C 1
ATOM 714 O O . GLN A 1 87 ? -11.312 6.902 18.444 1.00 85.06 87 GLN A O 1
ATOM 719 N N . GLU A 1 88 ? -9.150 6.796 17.870 1.00 84.00 88 GLU A N 1
ATOM 720 C CA . GLU A 1 88 ? -8.654 7.549 19.026 1.00 84.00 88 GLU A CA 1
ATOM 721 C C . GLU A 1 88 ? -9.159 8.996 19.013 1.00 84.00 88 GLU A C 1
ATOM 723 O O . GLU A 1 88 ? -9.642 9.487 20.038 1.00 84.00 88 GLU A O 1
ATOM 728 N N . LEU A 1 89 ? -9.139 9.652 17.848 1.00 81.06 89 LEU A N 1
ATOM 729 C CA . LEU A 1 89 ? -9.702 10.991 17.675 1.00 81.06 89 LEU A CA 1
ATOM 730 C C . LEU A 1 89 ? -11.199 11.014 18.016 1.00 81.06 89 LEU A C 1
ATOM 732 O O . LEU A 1 89 ? -11.627 11.863 18.799 1.00 81.06 89 LEU A O 1
ATOM 736 N N . GLU A 1 90 ? -11.982 10.051 17.526 1.00 77.06 90 GLU A N 1
ATOM 737 C CA . GLU A 1 90 ? -13.420 9.968 17.816 1.00 77.06 90 GLU A CA 1
ATOM 738 C C . GLU A 1 90 ? -13.709 9.722 19.313 1.00 77.06 90 GLU A C 1
ATOM 740 O O . GLU A 1 90 ? -14.609 10.327 19.902 1.00 77.06 90 GLU A O 1
ATOM 745 N N . ASN A 1 91 ? -12.919 8.870 19.970 1.00 79.19 91 ASN A N 1
ATOM 746 C CA . ASN A 1 91 ? -13.051 8.597 21.406 1.00 79.19 91 ASN A CA 1
ATOM 747 C C . ASN A 1 91 ? -12.629 9.798 22.276 1.00 79.19 91 ASN A C 1
ATOM 749 O O . ASN A 1 91 ? -13.212 10.044 23.339 1.00 79.19 91 ASN A O 1
ATOM 753 N N . SER A 1 92 ? -11.643 10.576 21.825 1.00 68.00 92 SER A N 1
ATOM 754 C CA . SER A 1 92 ? -11.203 11.807 22.493 1.00 68.00 92 SER A CA 1
ATOM 755 C C . SER A 1 92 ? -12.250 12.930 22.425 1.00 68.00 92 SER A C 1
ATOM 757 O O . SER A 1 92 ? -12.380 13.717 23.363 1.00 68.00 92 SER A O 1
ATOM 759 N N . GLU A 1 93 ? -13.058 12.978 21.360 1.00 60.25 93 GLU A N 1
ATOM 760 C CA . GLU A 1 93 ? -14.186 13.913 21.261 1.00 60.25 93 GLU A CA 1
ATOM 761 C C . GLU A 1 93 ? -15.301 13.534 22.247 1.00 60.25 93 GLU A C 1
ATOM 763 O O . GLU A 1 93 ? -15.808 14.393 22.968 1.00 60.25 93 GLU A O 1
ATOM 768 N N . LYS A 1 94 ? -15.611 12.237 22.382 1.00 57.94 94 LYS A N 1
ATOM 769 C CA . LYS A 1 94 ? -16.633 11.738 23.326 1.00 57.94 94 LYS A CA 1
ATOM 770 C C . LYS A 1 94 ? -16.269 11.972 24.797 1.00 57.94 94 LYS A C 1
ATOM 772 O O . LYS A 1 94 ? -17.153 12.154 25.632 1.00 57.94 94 LYS A O 1
ATOM 777 N N . THR A 1 95 ? -14.980 11.991 25.132 1.00 55.22 95 THR A N 1
ATOM 778 C CA . THR A 1 95 ? -14.505 12.175 26.516 1.00 55.22 95 THR A CA 1
ATOM 779 C C . THR A 1 95 ? -14.463 13.637 26.971 1.00 55.22 95 THR A C 1
ATOM 781 O O . THR A 1 95 ? -14.543 13.883 28.175 1.00 55.22 95 THR A O 1
ATOM 784 N N . LYS A 1 96 ? -14.415 14.616 26.055 1.00 52.44 96 LYS A N 1
ATOM 785 C CA . LYS A 1 96 ? -14.495 16.049 26.406 1.00 52.44 96 LYS A CA 1
ATOM 786 C C . LYS A 1 96 ? -15.922 16.512 26.712 1.00 52.44 96 LYS A C 1
ATOM 788 O O . LYS A 1 96 ? -16.107 17.315 27.617 1.00 52.44 96 LYS A O 1
ATOM 793 N N . ILE A 1 97 ? -16.927 15.918 26.067 1.00 51.72 97 ILE A N 1
ATOM 794 C CA . ILE A 1 97 ? -18.347 16.260 26.278 1.00 51.72 97 ILE A CA 1
ATOM 795 C C . ILE A 1 97 ? -18.811 15.914 27.708 1.00 51.72 97 ILE A C 1
ATOM 797 O O . ILE A 1 97 ? -19.689 16.570 28.253 1.00 51.72 97 ILE A O 1
ATOM 801 N N . LYS A 1 98 ? -18.189 14.926 28.368 1.00 42.97 98 LYS A N 1
ATOM 802 C CA . LYS A 1 98 ? -18.589 14.477 29.714 1.00 42.97 98 LYS A CA 1
ATOM 803 C C . LYS A 1 98 ? -18.041 15.340 30.866 1.00 42.97 98 LYS A C 1
ATOM 805 O O . LYS A 1 98 ? -18.405 15.099 32.012 1.00 42.97 98 LYS A O 1
ATOM 810 N N . LYS A 1 99 ? -17.155 16.309 30.599 1.00 43.06 99 LYS A N 1
ATOM 811 C CA . LYS A 1 99 ? -16.575 17.190 31.636 1.00 43.06 99 LYS A CA 1
ATOM 812 C C . LYS A 1 99 ? -17.191 18.590 31.696 1.00 43.06 99 LYS A C 1
ATOM 814 O O . LYS A 1 99 ? -16.887 19.310 32.635 1.00 43.06 99 LYS A O 1
ATOM 819 N N . GLU A 1 100 ? -18.046 18.961 30.746 1.00 40.25 100 GLU A N 1
ATOM 820 C CA . GLU A 1 100 ? -18.726 20.270 30.729 1.00 40.25 100 GLU A CA 1
ATOM 821 C C . GLU A 1 100 ? -20.169 20.212 31.264 1.00 40.25 100 GLU A C 1
ATOM 823 O O . GLU A 1 100 ? -20.866 21.220 31.274 1.00 40.25 100 GLU A O 1
ATOM 828 N N . SER A 1 101 ? -20.629 19.043 31.718 1.00 41.59 101 SER A N 1
ATOM 829 C CA . SER A 1 101 ? -21.993 18.831 32.221 1.00 41.59 101 SER A CA 1
ATOM 830 C C . SER A 1 101 ? -22.071 18.537 33.727 1.00 41.59 101 SER A C 1
ATOM 832 O O . SER A 1 101 ? -23.022 17.885 34.155 1.00 41.59 101 SER A O 1
ATOM 834 N N . THR A 1 102 ? -21.098 19.003 34.518 1.00 36.56 102 THR A N 1
ATOM 835 C CA . THR A 1 102 ? -21.173 18.998 35.990 1.00 36.56 102 THR A CA 1
ATOM 836 C C . THR A 1 102 ? -20.789 20.356 36.548 1.00 36.56 102 THR A C 1
ATOM 838 O O . THR A 1 102 ? -19.749 20.884 36.098 1.00 36.56 102 THR A O 1
#

pLDDT: mean 76.6, std 20.94, range [36.56, 97.06]

Sequence (102 aa):
AAAHTLRFRESRVFAPPANSSPLSHLSKFKRPSIKEQKIVVDELSNLKKNRKVYRQQQNSNIFFLADRTEMLSESKNILDELKKEYQELENSEKTKIKKEST